Protein AF-A0A2E6IN08-F1 (afdb_monomer)

Nearest PDB structures (foldseek):
  6sqw-assembly1_A  TM=9.159E-01  e=6.678E-05  Mus musculus
  7mu5-assembly1_A  TM=9.291E-01  e=3.616E-04  Homo sapiens
  2oie-assembly1_C  TM=9.240E-01  e=1.345E-03  Mus musculus
  2oie-assembly1_D  TM=8.935E-01  e=1.115E-03  Mus musculus
  8sin-assembly1_A  TM=5.404E-01  e=3.793E+00  Homo sapiens

Solvent-accessible surface area (b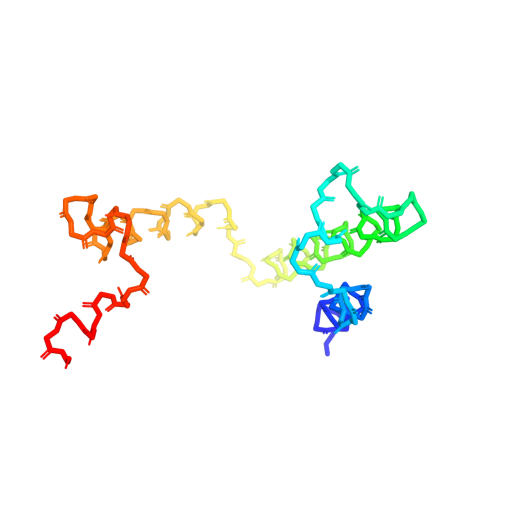ackbone atoms only — not comparable to full-atom values): 5268 Å² total; per-residue (Å²): 106,71,50,64,49,31,54,46,57,41,45,62,71,49,70,87,53,52,77,72,43,68,33,87,93,54,41,53,72,67,59,52,53,52,46,53,52,27,54,48,51,33,47,53,42,48,53,51,52,28,61,76,69,73,47,61,64,67,62,54,49,54,55,49,52,55,55,46,47,72,60,49,41,63,95,79,32,70,97,45,86,68,52,71,93,50,77,90,113

Structure (mmCIF, N/CA/C/O backbone):
data_AF-A0A2E6IN08-F1
#
_entry.id   AF-A0A2E6IN08-F1
#
loop_
_atom_site.group_PDB
_atom_site.id
_atom_site.type_symbol
_atom_site.label_atom_id
_atom_site.label_alt_id
_atom_site.label_comp_id
_atom_site.label_asym_id
_atom_site.label_entity_id
_atom_site.label_seq_id
_atom_site.pdbx_PDB_ins_code
_atom_site.Cartn_x
_atom_site.Cartn_y
_atom_site.Cartn_z
_atom_site.occ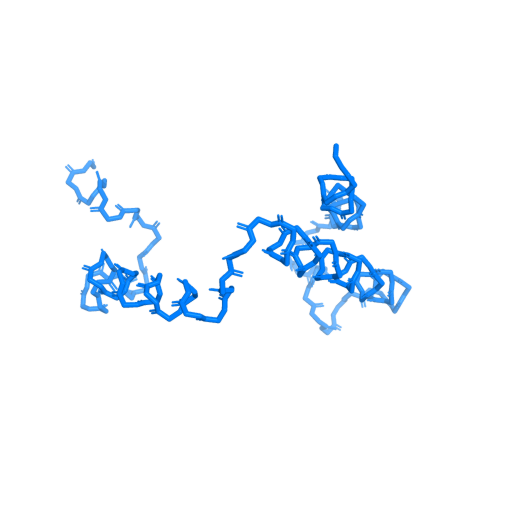upancy
_atom_site.B_iso_or_equiv
_atom_site.auth_seq_id
_atom_site.auth_comp_id
_atom_site.auth_asym_id
_atom_site.auth_atom_id
_atom_site.pdbx_PDB_model_num
ATOM 1 N N . MET A 1 1 ? 12.314 -2.931 10.178 1.00 74.81 1 MET A N 1
ATOM 2 C CA . MET A 1 1 ? 11.178 -3.886 10.203 1.00 74.81 1 MET A CA 1
ATOM 3 C C . MET A 1 1 ? 11.009 -4.409 8.782 1.00 74.81 1 MET A C 1
ATOM 5 O O . MET A 1 1 ? 11.249 -3.620 7.887 1.00 74.81 1 MET A O 1
ATOM 9 N N . ALA A 1 2 ? 10.629 -5.671 8.551 1.00 91.06 2 ALA A N 1
ATOM 10 C CA . ALA A 1 2 ? 10.552 -6.222 7.185 1.00 91.06 2 ALA A CA 1
ATOM 11 C C . ALA A 1 2 ? 9.663 -5.373 6.251 1.00 91.06 2 ALA A C 1
ATOM 13 O O . ALA A 1 2 ? 10.145 -4.888 5.242 1.00 91.06 2 ALA A O 1
ATOM 14 N N . LEU A 1 3 ? 8.455 -5.000 6.698 1.00 96.38 3 LEU A N 1
ATOM 15 C CA . LEU A 1 3 ? 7.552 -4.104 5.955 1.00 96.38 3 LEU A CA 1
ATOM 16 C C . LEU A 1 3 ? 8.205 -2.790 5.484 1.00 96.38 3 LEU A C 1
ATOM 18 O O . LEU A 1 3 ? 7.932 -2.332 4.384 1.00 96.38 3 LEU A O 1
ATOM 22 N N . SER A 1 4 ? 9.041 -2.153 6.313 1.00 97.12 4 SER A N 1
ATOM 23 C CA . SER A 1 4 ? 9.703 -0.902 5.916 1.00 97.12 4 SER A CA 1
ATOM 24 C C . SER A 1 4 ? 10.826 -1.126 4.901 1.00 97.12 4 SER A C 1
ATOM 26 O O . SER A 1 4 ? 11.178 -0.181 4.209 1.00 97.12 4 SER A O 1
ATOM 28 N N . SER A 1 5 ? 11.400 -2.336 4.861 1.00 97.38 5 SER A N 1
ATOM 29 C CA . SER A 1 5 ? 12.394 -2.739 3.858 1.00 97.38 5 SER A CA 1
ATOM 30 C C . SER A 1 5 ? 11.734 -2.851 2.490 1.00 97.38 5 SER A C 1
ATOM 32 O O . SER A 1 5 ? 12.139 -2.126 1.594 1.00 97.38 5 SER A O 1
ATOM 34 N N . GLU A 1 6 ? 10.635 -3.606 2.384 1.00 97.94 6 GLU A N 1
ATOM 35 C CA . GLU A 1 6 ? 9.949 -3.836 1.096 1.00 97.94 6 GLU A CA 1
ATOM 36 C C . GLU A 1 6 ? 9.371 -2.545 0.499 1.00 97.94 6 GLU A C 1
ATOM 38 O O . GLU A 1 6 ? 9.362 -2.326 -0.706 1.00 97.94 6 GLU A O 1
ATOM 43 N N . VAL A 1 7 ? 8.926 -1.609 1.347 1.00 98.31 7 VAL A N 1
ATOM 44 C CA . VAL A 1 7 ? 8.538 -0.264 0.881 1.00 98.31 7 VAL A CA 1
ATOM 45 C C . VAL A 1 7 ? 9.736 0.501 0.306 1.00 98.31 7 VAL A C 1
ATOM 47 O O . VAL A 1 7 ? 9.572 1.287 -0.629 1.00 98.31 7 VAL A O 1
ATOM 50 N N . GLY A 1 8 ? 10.928 0.299 0.868 1.00 98.12 8 GLY A N 1
ATOM 51 C CA . GLY A 1 8 ? 12.180 0.835 0.341 1.00 98.12 8 GLY A CA 1
ATOM 52 C C . GLY A 1 8 ? 12.541 0.213 -1.005 1.00 98.12 8 GLY A C 1
ATOM 53 O O . GLY A 1 8 ? 12.787 0.957 -1.947 1.00 98.12 8 GLY A O 1
ATOM 54 N N . GLU A 1 9 ? 12.468 -1.112 -1.120 1.00 98.06 9 GLU A N 1
ATOM 55 C CA . GLU A 1 9 ? 12.739 -1.851 -2.364 1.00 98.06 9 GLU A CA 1
ATOM 56 C C . GLU A 1 9 ? 11.762 -1.441 -3.479 1.00 98.06 9 GLU A C 1
ATOM 58 O O . GLU A 1 9 ? 12.190 -1.082 -4.579 1.00 98.06 9 GLU A O 1
ATOM 63 N N . LEU A 1 10 ? 10.465 -1.305 -3.167 1.00 98.38 10 LEU A N 1
ATOM 64 C CA . LEU A 1 10 ? 9.490 -0.718 -4.091 1.00 98.38 10 LEU A CA 1
ATOM 65 C C . LEU A 1 10 ? 9.885 0.706 -4.503 1.00 98.38 10 LEU A C 1
ATOM 67 O O . LEU A 1 10 ? 9.789 1.063 -5.675 1.00 98.38 10 LEU A O 1
ATOM 71 N N . SER A 1 11 ? 10.307 1.540 -3.549 1.00 98.00 11 SER A N 1
ATOM 72 C CA . SER A 1 11 ? 10.696 2.929 -3.830 1.00 98.00 11 SER A CA 1
ATOM 73 C C . SER A 1 11 ? 11.930 3.001 -4.731 1.00 98.00 11 SER A C 1
ATOM 75 O O . SER A 1 11 ? 11.990 3.863 -5.610 1.00 98.00 11 SER A O 1
ATOM 77 N N . ASP A 1 12 ? 12.878 2.079 -4.563 1.00 98.00 12 ASP A N 1
ATOM 78 C CA . ASP A 1 12 ? 14.116 2.019 -5.334 1.00 98.00 12 ASP A CA 1
ATOM 79 C C . ASP A 1 12 ? 13.875 1.766 -6.824 1.00 98.00 12 ASP A C 1
ATOM 81 O O . ASP A 1 12 ? 14.624 2.292 -7.653 1.00 98.00 12 ASP A O 1
ATOM 85 N N . ILE A 1 13 ? 12.807 1.044 -7.176 1.00 97.69 13 ILE A N 1
ATOM 86 C CA . ILE A 1 13 ? 12.393 0.822 -8.569 1.00 97.69 13 ILE A CA 1
ATOM 87 C C . ILE A 1 13 ? 12.057 2.154 -9.253 1.00 97.69 13 ILE A C 1
ATOM 89 O O . ILE A 1 13 ? 12.458 2.394 -10.391 1.00 97.69 13 ILE A O 1
ATOM 93 N N . PHE A 1 14 ? 11.351 3.049 -8.558 1.00 97.62 14 PHE A N 1
ATOM 94 C CA . PHE A 1 14 ? 10.840 4.297 -9.133 1.00 97.62 14 PHE A CA 1
ATOM 95 C C . PHE A 1 14 ? 11.738 5.515 -8.887 1.00 97.62 14 PHE A C 1
ATOM 97 O O . PHE A 1 14 ? 11.499 6.565 -9.480 1.00 97.62 14 PHE A O 1
ATOM 104 N N . GLN A 1 15 ? 12.767 5.401 -8.040 1.00 97.56 15 GLN A N 1
ATOM 105 C CA . GLN A 1 15 ? 13.512 6.545 -7.493 1.00 97.56 15 GLN A CA 1
ATOM 106 C C . GLN A 1 15 ? 14.113 7.493 -8.555 1.00 97.56 15 GLN A C 1
ATOM 108 O O . GLN A 1 15 ? 14.221 8.695 -8.320 1.00 97.56 15 GLN A O 1
ATOM 113 N N . TRP A 1 16 ? 14.488 6.965 -9.728 1.00 96.75 16 TRP A N 1
ATOM 114 C CA . TRP A 1 16 ? 15.095 7.728 -10.830 1.00 96.75 16 TRP A CA 1
ATOM 115 C C . TRP A 1 16 ? 14.156 7.915 -12.030 1.00 96.75 16 TRP A C 1
ATOM 117 O O . TRP A 1 16 ? 14.580 8.420 -13.071 1.00 96.75 16 TRP A O 1
ATOM 127 N N . MET A 1 17 ? 12.892 7.500 -11.911 1.00 97.06 17 MET A N 1
ATOM 128 C CA . MET A 1 17 ? 11.899 7.628 -12.973 1.00 97.06 17 MET A CA 1
ATOM 129 C C . MET A 1 17 ? 11.208 8.993 -12.918 1.00 97.06 17 MET A C 1
ATOM 131 O O . MET A 1 17 ? 10.827 9.486 -11.858 1.00 97.06 17 MET A O 1
ATOM 135 N N . SER A 1 18 ? 10.978 9.590 -14.086 1.00 97.06 18 SER A N 1
ATOM 136 C CA . SER A 1 18 ? 9.989 10.663 -14.225 1.00 97.06 18 SER A CA 1
ATOM 137 C C . SER A 1 18 ? 8.562 10.119 -14.091 1.00 97.06 18 SER A C 1
ATOM 139 O O . SER A 1 18 ? 8.312 8.933 -14.308 1.00 97.06 18 SER A O 1
ATOM 141 N N . GLU A 1 19 ? 7.602 11.003 -13.805 1.00 94.94 19 GLU A N 1
ATOM 142 C CA . GLU A 1 19 ? 6.177 10.645 -13.741 1.00 94.94 19 GLU A CA 1
ATOM 143 C C . GLU A 1 19 ? 5.679 9.989 -15.037 1.00 94.94 19 GLU A C 1
ATOM 145 O O . GLU A 1 19 ? 4.909 9.036 -14.994 1.00 94.94 19 GLU A O 1
ATOM 150 N N . GLU A 1 20 ? 6.131 10.454 -16.206 1.00 96.94 20 GLU A N 1
ATOM 151 C CA . GLU A 1 20 ? 5.743 9.823 -17.471 1.00 96.94 20 GLU A CA 1
ATOM 152 C C . GLU A 1 20 ? 6.304 8.406 -17.604 1.00 96.94 20 GLU A C 1
ATOM 154 O O . GLU A 1 20 ? 5.598 7.530 -18.098 1.00 96.94 20 GLU A O 1
ATOM 159 N N . GLN A 1 21 ? 7.534 8.153 -17.149 1.00 96.38 21 GLN A N 1
ATOM 160 C CA . GLN A 1 21 ? 8.149 6.822 -17.213 1.00 96.38 21 GLN A CA 1
ATOM 161 C C . GLN A 1 21 ? 7.481 5.820 -16.266 1.00 96.38 21 GLN A C 1
ATOM 163 O O . GLN A 1 21 ? 7.392 4.647 -16.607 1.00 96.38 21 GLN A O 1
ATOM 168 N N . SER A 1 22 ? 6.980 6.262 -15.109 1.00 95.31 22 SER A N 1
ATOM 169 C CA . SER A 1 22 ? 6.360 5.365 -14.122 1.00 95.31 22 SER A CA 1
ATOM 170 C C . SER A 1 22 ? 4.936 4.925 -14.484 1.00 95.31 22 SER A C 1
ATOM 172 O O . SER A 1 22 ? 4.374 4.041 -13.834 1.00 95.31 22 SER A O 1
ATOM 174 N N . LYS A 1 23 ? 4.329 5.505 -15.528 1.00 96.44 23 LYS A N 1
ATOM 175 C CA . LYS A 1 23 ? 2.994 5.110 -15.998 1.00 96.44 23 LYS A CA 1
ATOM 176 C C . LYS A 1 23 ? 3.004 3.696 -16.568 1.00 96.44 23 LYS A C 1
ATOM 178 O O . LYS A 1 23 ? 3.922 3.308 -17.280 1.00 96.44 23 LYS A O 1
ATOM 183 N N . LEU A 1 24 ? 1.896 2.981 -16.368 1.00 94.56 24 LEU A N 1
ATOM 184 C CA . LEU A 1 24 ? 1.694 1.598 -16.821 1.00 94.56 24 LEU A CA 1
ATOM 185 C C . LEU A 1 24 ? 2.072 1.350 -18.293 1.00 94.56 24 LEU A C 1
ATOM 187 O O . LEU A 1 24 ? 2.596 0.294 -18.617 1.00 94.56 24 LEU A O 1
ATOM 191 N N . ASN A 1 25 ? 1.812 2.312 -19.182 1.00 95.88 25 ASN A N 1
ATOM 192 C CA . ASN A 1 25 ? 2.093 2.160 -20.614 1.00 95.88 25 ASN A CA 1
ATOM 193 C C . ASN A 1 25 ? 3.562 2.422 -20.994 1.00 95.88 25 ASN A C 1
ATOM 195 O O . ASN A 1 25 ? 3.944 2.136 -22.124 1.00 95.88 25 ASN A O 1
ATOM 199 N N . ASN A 1 26 ? 4.353 2.996 -20.085 1.00 97.00 26 ASN A N 1
ATOM 200 C CA . ASN A 1 26 ? 5.709 3.483 -20.348 1.00 97.00 26 ASN A CA 1
ATOM 201 C C . ASN A 1 26 ? 6.775 2.795 -19.486 1.00 97.00 26 ASN A C 1
ATOM 203 O O . ASN A 1 26 ? 7.947 2.813 -19.861 1.00 97.00 26 ASN A O 1
ATOM 207 N N . ILE A 1 27 ? 6.386 2.213 -18.348 1.00 97.44 27 ILE A N 1
ATOM 208 C CA . ILE A 1 27 ? 7.2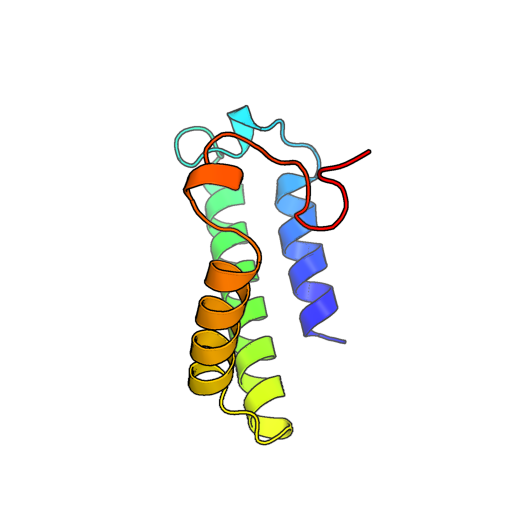93 1.478 -17.470 1.00 97.44 27 ILE A CA 1
ATOM 209 C C . ILE A 1 27 ? 7.873 0.270 -18.209 1.00 97.44 27 ILE A C 1
ATOM 211 O O . ILE A 1 27 ? 7.166 -0.442 -18.928 1.00 97.44 27 ILE A O 1
ATOM 215 N N . ASP A 1 28 ? 9.174 0.034 -18.052 1.00 97.00 28 ASP A N 1
ATOM 216 C CA . ASP A 1 28 ? 9.801 -1.122 -18.676 1.00 97.00 28 ASP A CA 1
ATOM 217 C C . ASP A 1 28 ? 9.300 -2.432 -18.027 1.00 97.00 28 ASP A C 1
ATOM 219 O O . ASP A 1 28 ? 9.018 -2.465 -16.823 1.00 97.00 28 ASP A O 1
ATOM 223 N N . PRO A 1 29 ? 9.203 -3.538 -18.790 1.00 97.56 29 PRO A N 1
ATOM 224 C CA . PRO A 1 29 ? 8.637 -4.783 -18.275 1.00 97.56 29 PRO A CA 1
ATOM 225 C C . PRO A 1 29 ? 9.364 -5.343 -17.050 1.00 97.56 29 PRO A C 1
ATOM 227 O O . PRO A 1 29 ? 8.736 -5.984 -16.214 1.00 97.56 29 PRO A O 1
ATOM 230 N N . LYS A 1 30 ? 10.677 -5.110 -16.923 1.00 97.56 30 LYS A N 1
ATOM 231 C CA . LYS A 1 30 ? 11.459 -5.635 -15.802 1.00 97.56 30 LYS A CA 1
ATOM 232 C C . LYS A 1 30 ? 11.114 -4.889 -14.516 1.00 97.56 30 LYS A C 1
ATOM 234 O O . LYS A 1 30 ? 10.832 -5.533 -13.511 1.00 97.56 30 LYS A O 1
ATOM 239 N N . SER A 1 31 ? 11.097 -3.559 -14.553 1.00 97.69 31 SER A N 1
ATOM 240 C CA . SER A 1 31 ? 10.680 -2.735 -13.413 1.00 97.69 31 SER A CA 1
ATOM 241 C C . SER A 1 31 ? 9.232 -3.009 -13.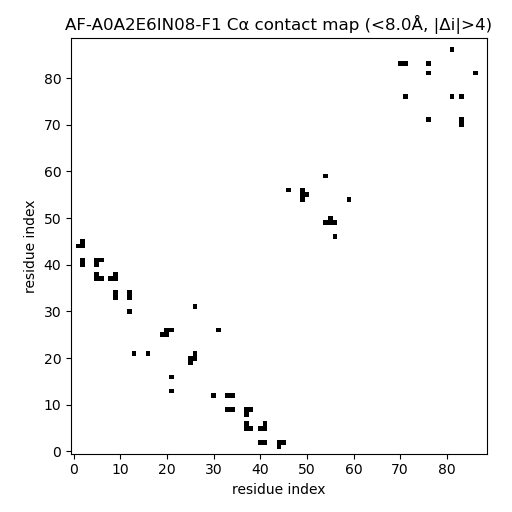008 1.00 97.69 31 SER A C 1
ATOM 243 O O . SER A 1 31 ? 8.925 -3.033 -11.821 1.00 97.69 31 SER A O 1
ATOM 245 N N . TYR A 1 32 ? 8.343 -3.267 -13.974 1.00 98.06 32 TYR A N 1
ATOM 246 C CA . TYR A 1 32 ? 6.957 -3.629 -13.679 1.00 98.06 32 TYR A CA 1
ATOM 247 C C . TYR A 1 32 ? 6.831 -4.972 -12.949 1.00 98.06 32 TYR A C 1
ATOM 249 O O . TYR A 1 32 ? 6.069 -5.073 -11.989 1.00 98.06 32 TYR A O 1
ATOM 257 N N . GLU A 1 33 ? 7.579 -5.994 -13.373 1.00 98.38 33 GLU A N 1
ATOM 258 C CA . GLU A 1 33 ? 7.583 -7.287 -12.681 1.00 98.38 33 GLU A CA 1
ATOM 259 C C . GLU A 1 33 ? 8.163 -7.178 -11.267 1.00 98.38 33 GLU A C 1
ATOM 261 O O . GLU A 1 33 ? 7.529 -7.661 -10.333 1.00 98.38 33 GLU A O 1
ATOM 266 N N . LEU A 1 34 ? 9.267 -6.446 -11.079 1.00 98.31 34 LEU A N 1
ATOM 267 C CA . LEU A 1 34 ? 9.806 -6.173 -9.740 1.00 98.31 34 LEU A CA 1
ATOM 268 C C . LEU A 1 34 ? 8.782 -5.442 -8.862 1.00 98.31 34 LEU A 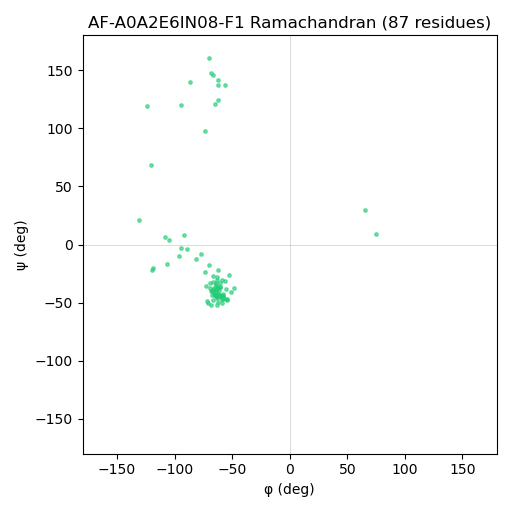C 1
ATOM 270 O O . LEU A 1 34 ? 8.533 -5.842 -7.733 1.00 98.31 34 LEU A O 1
ATOM 274 N N . ALA A 1 35 ? 8.096 -4.425 -9.395 1.00 98.25 35 ALA A N 1
ATOM 275 C CA . ALA A 1 35 ? 7.094 -3.690 -8.627 1.00 98.25 35 ALA A CA 1
ATOM 276 C C . ALA A 1 35 ? 5.942 -4.595 -8.159 1.00 98.25 35 ALA A C 1
ATOM 278 O O . ALA A 1 35 ? 5.385 -4.372 -7.086 1.00 98.25 35 ALA A O 1
ATOM 279 N N . LYS A 1 36 ? 5.576 -5.621 -8.940 1.00 98.44 36 LYS A N 1
ATOM 280 C CA . LYS A 1 36 ? 4.567 -6.610 -8.534 1.00 98.44 36 LYS A CA 1
ATOM 281 C C . LYS A 1 36 ? 5.052 -7.483 -7.377 1.00 98.44 36 LYS A C 1
ATOM 283 O O . LYS A 1 36 ? 4.240 -7.777 -6.502 1.00 98.44 36 LYS A O 1
ATOM 288 N N . GLU A 1 37 ? 6.320 -7.891 -7.384 1.00 98.44 37 GLU A N 1
ATOM 289 C CA . GLU A 1 37 ? 6.935 -8.667 -6.299 1.00 98.44 37 GLU A CA 1
ATOM 290 C C . GLU A 1 37 ? 6.949 -7.846 -5.002 1.00 98.44 37 GLU A C 1
ATOM 292 O O . GLU A 1 37 ? 6.327 -8.253 -4.021 1.00 98.44 37 GLU A O 1
ATOM 297 N N . GLU A 1 38 ? 7.471 -6.618 -5.046 1.00 98.56 38 GLU A N 1
ATOM 298 C CA . GLU A 1 38 ? 7.542 -5.753 -3.860 1.00 98.56 38 GLU A CA 1
ATOM 299 C C . GLU A 1 38 ? 6.157 -5.386 -3.303 1.00 98.56 38 GLU A C 1
ATOM 301 O O . GLU A 1 38 ? 5.928 -5.351 -2.091 1.00 98.56 38 GLU A O 1
ATOM 306 N N . LEU A 1 39 ? 5.169 -5.148 -4.176 1.00 98.62 39 LEU A N 1
ATOM 307 C CA . LEU A 1 39 ? 3.785 -4.922 -3.747 1.00 98.62 39 LEU A CA 1
ATOM 308 C C . LEU A 1 39 ? 3.188 -6.150 -3.045 1.00 98.62 39 LEU A C 1
ATOM 310 O O . LEU A 1 39 ? 2.410 -5.990 -2.096 1.00 98.62 39 LEU A O 1
ATOM 314 N N . ALA A 1 40 ? 3.525 -7.359 -3.499 1.00 98.56 40 ALA A N 1
ATOM 315 C CA . ALA A 1 40 ? 3.086 -8.590 -2.856 1.00 98.56 40 ALA A CA 1
ATOM 316 C C . ALA A 1 40 ? 3.734 -8.746 -1.474 1.00 98.56 40 ALA A C 1
ATOM 318 O O . ALA A 1 40 ? 3.021 -9.033 -0.509 1.00 98.56 40 ALA A O 1
ATOM 319 N N . ASP A 1 41 ? 5.031 -8.473 -1.345 1.00 98.50 41 ASP A N 1
ATOM 320 C CA . ASP A 1 41 ? 5.736 -8.571 -0.067 1.00 98.50 41 ASP A CA 1
ATOM 321 C C . ASP A 1 41 ? 5.225 -7.545 0.953 1.00 98.50 41 ASP A C 1
ATOM 323 O O . ASP A 1 41 ? 4.891 -7.906 2.090 1.00 98.50 41 ASP A O 1
ATOM 327 N N . ILE A 1 42 ? 5.000 -6.293 0.537 1.00 98.62 42 ILE A N 1
ATOM 328 C CA . ILE A 1 42 ? 4.341 -5.270 1.369 1.00 98.62 42 ILE A CA 1
ATOM 329 C C . ILE A 1 42 ? 2.981 -5.767 1.867 1.00 98.62 42 ILE A C 1
ATOM 331 O O . ILE A 1 42 ? 2.668 -5.641 3.057 1.00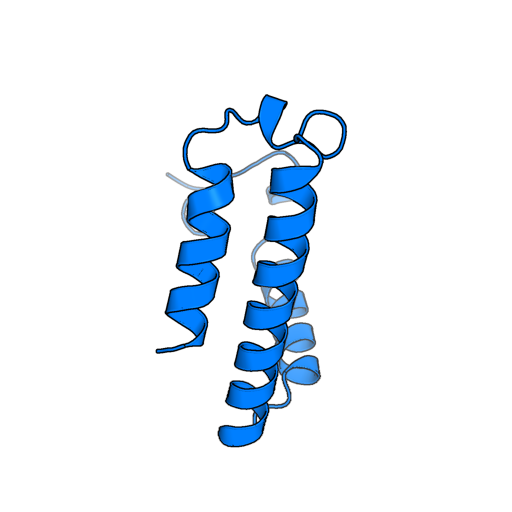 98.62 42 ILE A O 1
ATOM 335 N N . PHE A 1 43 ? 2.163 -6.335 0.977 1.00 98.50 43 PHE A N 1
ATOM 336 C CA . PHE A 1 43 ? 0.847 -6.848 1.346 1.00 98.50 43 PHE A CA 1
ATOM 337 C C . PHE A 1 43 ? 0.944 -7.998 2.355 1.00 98.50 43 PHE A C 1
ATOM 339 O O . PHE A 1 43 ? 0.238 -7.983 3.368 1.00 98.50 43 PHE A O 1
ATOM 346 N N . LEU A 1 44 ? 1.836 -8.965 2.125 1.00 98.19 44 LEU A N 1
ATOM 347 C CA . LEU A 1 44 ? 2.026 -10.116 3.007 1.00 98.19 44 LEU A CA 1
ATOM 348 C C . LEU A 1 44 ? 2.497 -9.690 4.401 1.00 98.19 44 LEU A C 1
ATOM 350 O O . LEU A 1 44 ? 1.944 -10.154 5.405 1.00 98.19 44 LEU A O 1
ATOM 354 N N . TYR A 1 45 ? 3.461 -8.771 4.493 1.00 98.12 45 TYR A N 1
ATOM 355 C CA . TYR A 1 45 ? 3.924 -8.271 5.786 1.00 98.12 45 TYR A CA 1
ATOM 356 C C . TYR A 1 45 ? 2.889 -7.404 6.494 1.00 98.12 45 TYR A C 1
ATOM 358 O O . TYR A 1 45 ? 2.758 -7.517 7.715 1.00 98.12 45 TYR A O 1
ATOM 366 N N . LEU A 1 46 ? 2.134 -6.574 5.768 1.00 98.06 46 LEU A N 1
ATOM 367 C CA . LEU A 1 46 ? 1.046 -5.791 6.352 1.00 98.06 46 LEU A CA 1
ATOM 368 C C . LEU A 1 46 ? -0.034 -6.712 6.9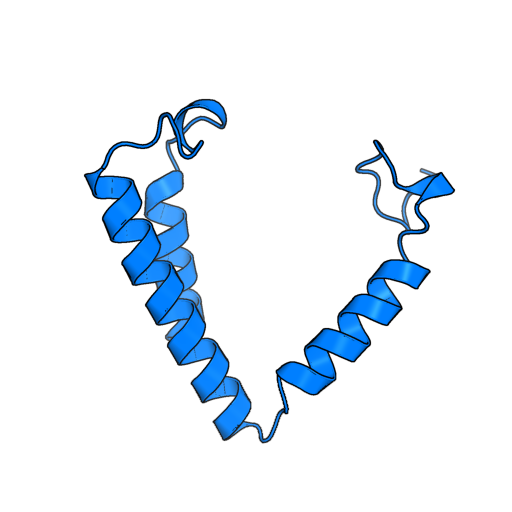26 1.00 98.06 46 LEU A C 1
ATOM 370 O O . LEU A 1 46 ? -0.403 -6.567 8.090 1.00 98.06 46 LEU A O 1
ATOM 374 N N . LEU A 1 47 ? -0.480 -7.701 6.146 1.00 97.50 47 LEU A N 1
ATOM 375 C CA . LEU A 1 47 ? -1.475 -8.679 6.580 1.00 97.50 47 LEU A CA 1
ATOM 376 C C . LEU A 1 47 ? -0.987 -9.460 7.805 1.00 97.50 47 LEU A C 1
ATOM 378 O O . LEU A 1 47 ? -1.723 -9.617 8.780 1.00 97.50 47 LEU A O 1
ATOM 382 N N . ARG A 1 48 ? 0.276 -9.904 7.795 1.00 97.25 48 ARG A N 1
ATOM 383 C CA . ARG A 1 48 ? 0.872 -10.613 8.929 1.00 97.25 48 ARG A CA 1
ATOM 384 C C . ARG A 1 48 ? 0.977 -9.736 10.173 1.00 97.25 48 ARG A C 1
ATOM 386 O O . ARG A 1 48 ? 0.741 -10.222 11.278 1.00 97.25 48 ARG A O 1
ATOM 393 N N . LEU A 1 49 ? 1.343 -8.467 10.019 1.00 97.38 49 LEU A N 1
ATOM 394 C CA . LEU A 1 49 ? 1.412 -7.524 11.130 1.00 97.38 49 LEU A CA 1
ATOM 395 C C . LEU A 1 49 ? 0.025 -7.298 11.743 1.00 97.38 49 LEU A C 1
ATOM 397 O O . LEU A 1 49 ? -0.107 -7.352 12.964 1.00 97.38 49 LEU A O 1
ATOM 401 N N . SER A 1 50 ? -1.003 -7.111 10.913 1.00 97.81 50 SER A N 1
ATOM 402 C CA . SER A 1 50 ? -2.392 -6.978 11.361 1.00 97.81 50 SER A CA 1
ATOM 403 C C . SER A 1 50 ? -2.868 -8.210 12.133 1.00 97.81 50 SER A C 1
ATOM 405 O O 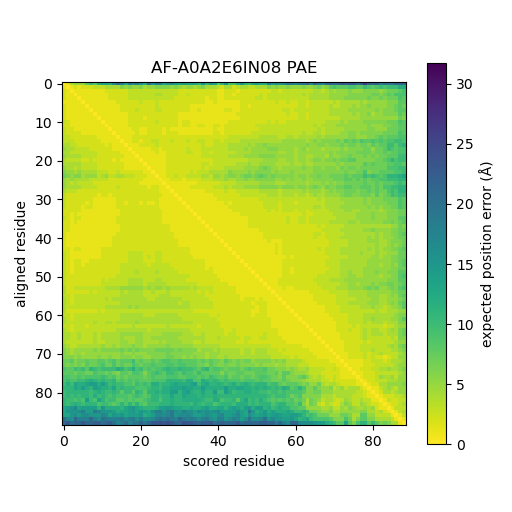. SER A 1 50 ? -3.376 -8.059 13.242 1.00 97.81 50 SER A O 1
ATOM 407 N N . ASP A 1 51 ? -2.609 -9.416 11.616 1.00 97.69 51 ASP A N 1
ATOM 408 C CA . ASP A 1 51 ? -2.893 -10.687 12.303 1.00 97.69 51 ASP A CA 1
ATOM 409 C C . ASP A 1 51 ? -2.209 -10.756 13.679 1.00 97.69 51 ASP A C 1
ATOM 411 O O . ASP A 1 51 ? -2.844 -11.045 14.692 1.00 97.69 51 ASP A O 1
ATOM 415 N N . LYS A 1 52 ? -0.920 -10.399 13.757 1.00 97.94 52 LYS A N 1
ATOM 416 C CA . LYS A 1 52 ? -0.174 -10.407 15.026 1.00 97.94 52 LYS A CA 1
ATOM 417 C C . LYS A 1 52 ? -0.650 -9.388 16.051 1.00 97.94 52 LYS A C 1
ATOM 419 O O . LYS A 1 52 ? -0.459 -9.622 17.243 1.00 97.94 52 LYS A O 1
ATOM 424 N N . LEU A 1 53 ? -1.239 -8.286 15.607 1.00 97.94 53 LEU A N 1
ATOM 425 C CA . LEU A 1 53 ? -1.776 -7.248 16.481 1.00 97.94 53 LEU A CA 1
ATOM 426 C C . LEU A 1 53 ? -3.272 -7.431 16.775 1.00 97.94 53 LEU A C 1
ATOM 428 O O . LEU A 1 53 ? -3.822 -6.652 17.550 1.00 97.94 53 LEU A O 1
ATOM 432 N N . GLY A 1 54 ? -3.930 -8.434 16.182 1.00 98.19 54 GLY A N 1
ATOM 433 C CA . GLY A 1 54 ? -5.375 -8.629 16.310 1.00 98.19 54 GLY A CA 1
ATOM 434 C C . GLY A 1 54 ? -6.190 -7.499 15.673 1.00 98.19 54 GLY A C 1
ATOM 435 O O . GLY A 1 54 ? -7.270 -7.172 16.158 1.00 98.19 54 GLY A O 1
ATOM 436 N N . ILE A 1 55 ? -5.658 -6.869 14.623 1.00 98.50 55 ILE A N 1
ATOM 437 C CA . ILE A 1 55 ? -6.312 -5.772 13.906 1.00 98.50 55 ILE A CA 1
ATOM 438 C C . ILE A 1 55 ? -7.061 -6.349 12.706 1.00 98.50 55 ILE A C 1
ATOM 440 O O . ILE A 1 55 ? -6.439 -6.903 11.797 1.00 98.50 55 ILE A O 1
ATOM 444 N N . ASP A 1 56 ? -8.379 -6.152 12.655 1.00 98.12 56 ASP A N 1
ATOM 445 C CA . ASP A 1 56 ? -9.149 -6.380 11.432 1.00 98.12 56 ASP A CA 1
ATOM 446 C C . ASP A 1 56 ? -8.857 -5.249 10.436 1.00 98.12 56 ASP A C 1
ATOM 448 O O . ASP A 1 56 ? -9.408 -4.146 10.496 1.00 98.12 56 ASP A O 1
ATOM 452 N N . LEU A 1 57 ? -7.944 -5.527 9.504 1.00 97.38 57 LEU A N 1
ATOM 453 C CA . LEU A 1 57 ? -7.516 -4.553 8.508 1.00 97.38 57 LEU A CA 1
ATOM 454 C C . LEU A 1 57 ? -8.664 -4.128 7.578 1.00 97.38 57 LEU A C 1
ATOM 456 O O . LEU A 1 57 ? -8.652 -3.000 7.080 1.00 97.38 57 LEU A O 1
ATOM 460 N N . ARG A 1 58 ? -9.663 -4.991 7.350 1.00 96.94 58 ARG A N 1
ATOM 461 C CA . ARG A 1 58 ? -10.831 -4.678 6.518 1.00 96.94 58 ARG A CA 1
ATOM 462 C C . ARG A 1 58 ? -11.732 -3.678 7.238 1.00 96.94 58 ARG A C 1
ATOM 464 O O . ARG A 1 58 ? -12.060 -2.646 6.653 1.00 96.94 58 ARG A O 1
ATOM 471 N N . GLU A 1 59 ? -12.077 -3.949 8.495 1.00 98.25 59 GLU A N 1
ATOM 472 C CA . GLU A 1 59 ? -12.899 -3.051 9.318 1.00 98.25 59 GLU A CA 1
ATOM 473 C C . GLU A 1 59 ? -12.240 -1.668 9.468 1.00 98.25 59 GLU A C 1
ATOM 475 O O . GLU A 1 59 ? -12.871 -0.632 9.238 1.00 98.25 59 GLU A O 1
ATOM 480 N N . GLU A 1 60 ? -10.944 -1.631 9.790 1.00 98.19 60 GLU A N 1
ATOM 481 C CA . GLU A 1 60 ? -10.213 -0.371 9.949 1.00 98.19 60 GLU A CA 1
ATOM 482 C C . GLU A 1 60 ? -10.078 0.404 8.629 1.00 98.19 60 GLU A C 1
ATOM 484 O O . GLU A 1 60 ? -10.145 1.639 8.618 1.00 98.19 60 GLU A O 1
ATOM 489 N N . SER A 1 61 ? -9.977 -0.294 7.493 1.00 97.69 61 SER A N 1
ATOM 490 C CA . SER A 1 61 ? -9.987 0.342 6.170 1.00 97.69 61 SER A CA 1
ATOM 491 C C . SER A 1 61 ? -11.335 1.002 5.860 1.00 97.69 61 SER A C 1
ATOM 493 O O . SER A 1 61 ? -11.365 2.140 5.386 1.00 97.69 61 SER A O 1
ATOM 495 N N . GLU A 1 62 ? -12.458 0.349 6.177 1.00 98.19 62 GLU A N 1
ATOM 496 C CA . GLU A 1 62 ? -13.805 0.915 5.995 1.00 98.19 62 GLU A CA 1
ATOM 497 C C . GLU A 1 62 ? -14.021 2.162 6.872 1.00 98.19 62 GLU A C 1
ATOM 499 O O . GLU A 1 62 ? -14.464 3.208 6.378 1.00 98.19 62 GLU A O 1
ATOM 504 N N . LYS A 1 63 ? -13.622 2.106 8.153 1.00 98.19 63 LYS A N 1
ATOM 505 C CA . LYS A 1 63 ? -13.643 3.274 9.055 1.00 98.19 63 LYS A CA 1
ATOM 506 C C . LYS A 1 63 ? -12.802 4.421 8.499 1.00 98.19 63 LYS A C 1
ATOM 508 O O . LYS A 1 63 ? -13.237 5.577 8.501 1.00 98.19 63 LYS A O 1
ATOM 513 N N . LYS A 1 64 ? -11.605 4.116 7.988 1.00 97.25 64 LYS A N 1
ATOM 514 C CA . LYS A 1 64 ? -10.703 5.120 7.419 1.00 97.25 64 LYS A CA 1
ATOM 515 C C . LYS A 1 64 ? -11.285 5.785 6.175 1.00 97.25 64 LYS A C 1
ATOM 517 O O . LYS A 1 64 ? -11.153 7.001 6.040 1.00 97.25 64 LYS A O 1
ATOM 522 N N . LEU A 1 65 ? -11.940 5.028 5.294 1.00 96.75 65 LEU A N 1
ATOM 523 C CA . LEU A 1 65 ? -12.603 5.569 4.104 1.00 96.75 65 LEU A CA 1
ATOM 524 C C . LEU A 1 65 ? -13.715 6.554 4.475 1.00 96.75 65 LEU A C 1
ATOM 526 O O . LEU A 1 65 ? -13.760 7.650 3.913 1.00 96.75 65 LEU A O 1
ATOM 530 N N . LYS A 1 66 ? -14.549 6.221 5.469 1.00 96.81 66 LYS A N 1
ATOM 531 C CA . LYS A 1 66 ? -15.579 7.138 5.981 1.00 96.81 66 LYS A CA 1
ATOM 532 C C . LYS A 1 66 ? -14.964 8.444 6.499 1.00 96.81 66 LYS A C 1
ATOM 534 O O . LYS A 1 66 ? -15.359 9.523 6.064 1.00 96.81 66 LYS A O 1
ATOM 539 N N . LEU A 1 67 ? -13.939 8.345 7.351 1.00 95.75 67 LEU A N 1
ATOM 540 C CA . LEU A 1 67 ? -13.222 9.512 7.881 1.00 95.75 67 LEU A CA 1
ATOM 541 C C . LEU A 1 67 ? -12.566 10.353 6.777 1.00 95.75 67 LEU A C 1
ATOM 543 O O . LEU A 1 67 ? -12.514 11.578 6.875 1.00 95.75 67 LEU A O 1
ATOM 547 N N . ASN A 1 68 ? -12.041 9.720 5.727 1.00 94.19 68 ASN A N 1
ATOM 548 C CA . ASN A 1 68 ? -11.476 10.436 4.587 1.00 94.19 68 ASN A CA 1
ATOM 549 C C . ASN A 1 68 ? -12.561 11.201 3.815 1.00 94.19 68 ASN A C 1
ATOM 551 O O . ASN A 1 68 ? -12.311 12.338 3.427 1.00 94.19 68 ASN A O 1
ATOM 555 N N . GLY A 1 69 ? -13.756 10.631 3.640 1.00 93.00 69 GLY A N 1
ATOM 556 C CA . GLY A 1 69 ? -14.887 11.324 3.012 1.00 93.00 69 GLY A CA 1
ATOM 557 C C . GLY A 1 69 ? -15.326 12.573 3.783 1.00 93.00 69 GLY A C 1
ATOM 558 O O . GLY A 1 69 ? -15.587 13.612 3.181 1.00 93.00 69 GLY A O 1
ATOM 559 N N . GLU A 1 70 ? -15.325 12.503 5.115 1.00 92.94 70 GLU A N 1
ATOM 560 C CA . GLU A 1 70 ? -15.620 13.648 5.989 1.00 92.94 70 GLU A CA 1
ATOM 561 C C . GLU A 1 70 ? -14.521 14.726 5.917 1.00 92.94 70 GLU A C 1
ATOM 563 O O . GLU A 1 70 ? -14.817 15.919 5.866 1.00 92.94 70 GLU A O 1
ATOM 568 N N . LYS A 1 71 ? -13.243 14.322 5.863 1.00 90.50 71 LYS A N 1
ATOM 569 C CA . LYS A 1 71 ? -12.092 15.244 5.765 1.00 90.50 71 LYS A CA 1
ATOM 570 C C . LYS A 1 71 ? -11.956 15.896 4.390 1.00 90.50 71 LYS A C 1
ATOM 572 O O . LYS A 1 71 ? -11.580 17.065 4.289 1.00 90.50 71 LYS A O 1
ATOM 577 N N . TYR A 1 72 ? -12.282 15.165 3.329 1.00 91.38 72 TYR A N 1
ATOM 578 C CA . TYR A 1 72 ? -12.145 15.610 1.945 1.00 91.38 72 TYR A CA 1
ATOM 579 C C . TYR A 1 72 ? -13.496 15.618 1.206 1.00 91.38 72 TYR A C 1
ATOM 581 O O . TYR A 1 72 ? -13.681 14.842 0.266 1.00 91.38 72 TYR A O 1
ATOM 589 N N . PRO A 1 73 ? -14.440 16.519 1.561 1.00 91.69 73 PRO A N 1
ATOM 590 C CA . PRO A 1 73 ? -15.680 16.682 0.805 1.00 91.69 73 PRO A CA 1
ATOM 591 C C . PRO A 1 73 ? -15.398 16.993 -0.668 1.0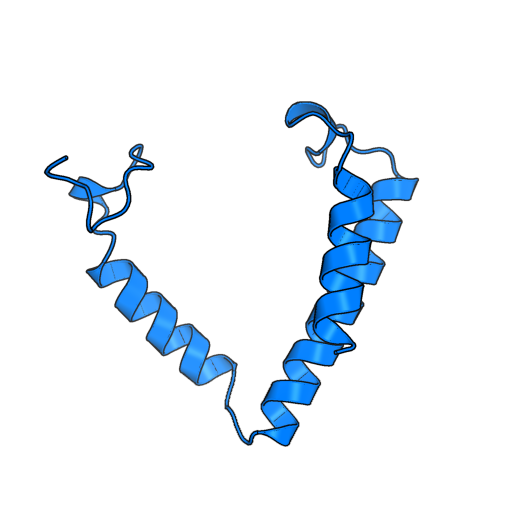0 91.69 73 PRO A C 1
ATOM 593 O O . PRO A 1 73 ? -14.525 17.812 -0.976 1.00 91.69 73 PRO A O 1
ATOM 596 N N . VAL A 1 74 ? -16.147 16.368 -1.583 1.00 92.12 74 VAL A N 1
ATOM 597 C CA . VAL A 1 74 ? -15.918 16.465 -3.040 1.00 92.12 74 VAL A CA 1
ATOM 598 C C . VAL A 1 74 ? -15.977 17.911 -3.530 1.00 92.12 74 VAL A C 1
ATOM 600 O O . VAL A 1 74 ? -15.114 18.332 -4.296 1.00 92.12 74 VAL A O 1
ATOM 603 N N . ASN A 1 75 ? -16.950 18.686 -3.048 1.00 92.44 75 ASN A N 1
ATOM 604 C CA . ASN A 1 75 ? -17.132 20.096 -3.403 1.00 92.44 75 ASN A CA 1
ATOM 605 C C . ASN A 1 75 ? -15.950 20.992 -2.996 1.00 92.44 75 ASN A C 1
ATOM 607 O O . ASN A 1 75 ? -15.793 22.062 -3.570 1.00 92.44 75 ASN A O 1
ATOM 611 N N . LEU A 1 76 ? -15.132 20.566 -2.028 1.00 87.38 76 LEU A N 1
ATOM 612 C CA . LEU A 1 76 ? -13.966 21.316 -1.548 1.00 87.38 76 LEU A CA 1
ATOM 613 C C . LEU A 1 76 ? -12.628 20.727 -2.017 1.00 87.38 76 LEU A C 1
ATOM 615 O O . LEU A 1 76 ? -11.601 21.391 -1.905 1.00 87.38 76 LEU A O 1
ATOM 619 N N . SER A 1 77 ? -12.620 19.476 -2.483 1.00 91.56 77 SER A N 1
ATOM 620 C CA . SER A 1 77 ? -11.380 18.712 -2.707 1.00 91.56 77 SER A CA 1
ATOM 621 C C . SER A 1 77 ? -11.172 18.293 -4.161 1.00 91.56 77 SER A C 1
ATOM 623 O O . SER A 1 77 ? -10.051 17.989 -4.557 1.00 91.56 77 SER A O 1
ATOM 625 N N . LYS A 1 78 ? -12.221 18.256 -4.992 1.00 89.81 78 LYS A N 1
ATOM 626 C CA . LYS A 1 78 ? -12.077 17.858 -6.397 1.00 89.81 78 LYS A CA 1
ATOM 627 C C . LYS A 1 78 ? -11.203 18.871 -7.144 1.00 89.81 78 LYS A C 1
ATOM 629 O O . LYS A 1 78 ? -11.548 20.043 -7.219 1.00 89.81 78 LYS A O 1
ATOM 634 N N . GLY A 1 79 ? -10.093 18.399 -7.713 1.00 90.44 79 GLY A N 1
ATOM 635 C CA . GLY A 1 79 ? -9.121 19.247 -8.413 1.00 90.44 79 GLY A CA 1
ATOM 636 C C . GLY A 1 79 ? -8.239 20.095 -7.490 1.00 90.44 79 GLY A C 1
ATOM 637 O O . GLY A 1 79 ? -7.517 20.951 -7.986 1.00 90.44 79 GLY A O 1
ATOM 638 N N . ASN A 1 80 ? -8.283 19.867 -6.172 1.00 85.56 80 ASN A N 1
ATOM 639 C CA . ASN A 1 80 ? -7.508 20.611 -5.186 1.00 85.56 80 ASN A CA 1
ATOM 640 C C . ASN A 1 80 ? -6.661 19.651 -4.333 1.00 85.56 80 ASN A C 1
ATOM 642 O O . ASN A 1 80 ? -7.198 18.788 -3.640 1.00 85.56 80 ASN A O 1
ATOM 646 N N . SER A 1 81 ? -5.336 19.805 -4.377 1.00 86.94 81 SER A N 1
ATOM 647 C CA . SER A 1 81 ? -4.381 19.012 -3.591 1.00 86.94 81 SER A CA 1
ATOM 648 C C . SER A 1 81 ? -4.074 19.608 -2.211 1.00 86.94 81 SER A C 1
ATOM 650 O O . SER A 1 81 ? -3.364 18.982 -1.419 1.00 86.94 81 SER A O 1
ATOM 652 N N . VAL A 1 82 ? -4.613 20.790 -1.889 1.00 87.06 82 VAL A N 1
ATOM 653 C CA . VAL A 1 82 ? -4.459 21.418 -0.574 1.00 87.06 82 VAL A CA 1
ATOM 654 C C . VAL A 1 82 ? -5.092 20.526 0.487 1.00 87.06 82 VAL A C 1
ATOM 656 O O . VAL A 1 82 ? -6.268 20.150 0.430 1.00 87.06 82 VAL A O 1
ATOM 659 N N . LYS A 1 83 ? -4.288 20.175 1.491 1.00 85.44 83 LYS A N 1
ATOM 660 C CA . LYS A 1 83 ? -4.731 19.334 2.600 1.00 85.44 83 LYS A CA 1
ATOM 661 C C . LYS A 1 83 ? -5.858 20.037 3.360 1.00 85.44 83 LYS A C 1
ATOM 663 O O . LYS A 1 83 ? -5.796 21.238 3.591 1.00 85.44 83 LYS A O 1
ATOM 668 N N . TYR A 1 84 ? -6.866 19.282 3.804 1.00 83.81 84 TYR A N 1
ATOM 669 C CA . TYR A 1 84 ? -8.078 19.836 4.430 1.00 83.81 84 TYR A CA 1
ATOM 670 C C . TYR A 1 84 ? -7.821 20.790 5.610 1.00 83.81 84 TYR A C 1
ATOM 672 O O . TYR A 1 84 ? -8.648 21.653 5.876 1.00 83.81 84 TYR A O 1
ATOM 680 N N . ASN A 1 85 ? -6.693 20.639 6.309 1.00 84.44 85 ASN A N 1
ATOM 681 C CA . ASN A 1 85 ? -6.295 21.461 7.451 1.00 84.44 85 ASN A CA 1
ATOM 682 C C . ASN A 1 85 ? -5.435 22.684 7.079 1.00 84.44 85 ASN A C 1
ATOM 684 O O . ASN A 1 85 ? -4.884 23.304 7.979 1.00 84.44 85 ASN A O 1
ATOM 688 N N . ARG A 1 86 ? -5.271 22.972 5.784 1.00 85.75 86 ARG A N 1
ATOM 689 C CA . ARG A 1 86 ? -4.513 24.107 5.233 1.00 85.75 86 ARG A CA 1
ATOM 690 C C . ARG A 1 86 ? -5.317 24.876 4.178 1.00 85.75 86 ARG A C 1
ATOM 692 O O . ARG A 1 86 ? -4.745 25.515 3.314 1.00 85.75 86 ARG A O 1
ATOM 699 N N . ARG A 1 87 ? -6.650 24.751 4.177 1.00 78.44 87 ARG A N 1
ATOM 700 C CA . ARG A 1 87 ? -7.510 25.401 3.166 1.00 78.44 87 ARG A CA 1
ATOM 701 C C . ARG A 1 87 ? -7.587 26.925 3.316 1.00 78.44 87 ARG A C 1
ATOM 703 O O . ARG A 1 87 ? -7.992 27.580 2.365 1.00 78.44 87 ARG A O 1
ATOM 710 N N . ASP A 1 88 ? -7.201 27.436 4.482 1.00 75.19 88 ASP A N 1
ATOM 711 C CA . ASP A 1 88 ? -7.207 28.861 4.825 1.00 75.19 88 ASP A CA 1
ATOM 712 C C . ASP A 1 88 ? -5.787 29.481 4.826 1.00 75.19 88 ASP A C 1
ATOM 714 O O . ASP A 1 88 ? -5.639 30.642 5.203 1.00 75.19 88 ASP A O 1
ATOM 718 N N . GLU A 1 89 ? -4.755 28.704 4.453 1.00 71.50 89 GLU A N 1
ATOM 719 C CA . GLU A 1 89 ? -3.363 29.158 4.239 1.00 71.50 89 GLU A CA 1
ATOM 720 C C . GLU A 1 89 ? -3.163 29.627 2.789 1.00 71.50 89 GLU A C 1
ATOM 722 O O . GLU A 1 89 ? -2.491 30.667 2.601 1.00 71.50 89 GLU A O 1
#

Secondary structure (DSSP, 8-state):
-HHHHHHHHHHHHHTT--HHHHSTTTS-HHHHHHHHHHHHHHHHHHHHHHHHHT--HHHHHHHHHHHHHHHS-HHHHTT--S-GGGTT-

pLDDT: mean 94.71, std 5.74, range [71.5, 98.62]

Sequence (89 aa):
MALSSEVGELSDIFQWMSEEQSKLNNIDPKSYELAKEELADIFLYLLRLSDKLGIDLREESEKKLKLNGEKYPVNLSKGNSVKYNRRDE

Radius of gyration: 17.15 Å; Cα contacts (8 Å, |Δi|>4): 38; chains: 1; bounding box: 32×40×37 Å

Mean predicted aligned error: 4.36 Å

Foldseek 3Di:
DQLVVLVVQLCVLCVPPDPVCPDPVRDDPVSVVSNVVSVVSNVVVVVVVCVVVVHPPVVVVVVVVVVVCVQAPCVQHPVHPDGSVRSVD